Protein AF-A0A9D4CQV1-F1 (afdb_monomer)

Foldseek 3Di:
DWAADDPAAWIADPQPGDIDHPDDPPDDPVLVCLQPPVVGVVLCVVQNNVRSVVSNVVSVD

Solvent-accessible surface area (backbone atoms only — not comparable to full-atom values): 3780 Å² total; per-residue (Å²): 117,71,42,76,75,57,88,80,67,32,28,31,31,78,77,71,59,54,73,48,59,89,73,54,99,84,60,50,74,66,60,54,42,38,69,78,42,72,83,24,68,61,56,40,70,74,57,32,67,70,52,44,50,53,52,39,53,62,75,74,106

Organism: Dreissena polymorpha (NCBI:txid45954)

Secondary structure (DSSP, 8-state):
-EEE-SSSS-EEETTT--EE----TT--HHHHHHHHHTT-HHHHHHH-HHHHHHHHHHHT-

Structure (mmCIF, N/CA/C/O backbone):
data_AF-A0A9D4CQV1-F1
#
_entry.id   AF-A0A9D4CQV1-F1
#
loop_
_atom_site.group_PDB
_atom_site.id
_atom_site.type_symbol
_atom_site.label_atom_id
_atom_site.label_alt_id
_atom_site.label_comp_id
_atom_site.label_asym_id
_atom_site.label_entity_id
_atom_site.label_seq_id
_atom_site.pdbx_PDB_ins_code
_atom_site.Cartn_x
_atom_site.Cartn_y
_atom_site.Cartn_z
_atom_site.occupancy
_atom_site.B_iso_or_equiv
_atom_site.auth_seq_id
_atom_site.auth_comp_id
_atom_site.auth_asym_id
_atom_site.auth_atom_id
_atom_site.pdbx_PDB_model_num
ATOM 1 N N . MET A 1 1 ? 6.008 -7.276 -0.115 1.00 65.00 1 MET A N 1
ATOM 2 C CA . MET A 1 1 ? 7.226 -6.842 -0.805 1.00 65.00 1 MET A CA 1
ATOM 3 C C . MET A 1 1 ? 6.784 -6.396 -2.181 1.00 65.00 1 MET A C 1
ATOM 5 O O . MET A 1 1 ? 5.999 -7.095 -2.815 1.00 65.00 1 MET A O 1
ATOM 9 N N . ILE A 1 2 ? 7.148 -5.185 -2.569 1.00 73.44 2 ILE A N 1
ATOM 10 C CA . ILE A 1 2 ? 6.794 -4.629 -3.872 1.00 73.44 2 ILE A CA 1
ATOM 11 C C . ILE A 1 2 ? 8.068 -4.685 -4.712 1.00 73.44 2 ILE A C 1
ATOM 13 O O . ILE A 1 2 ? 9.141 -4.396 -4.187 1.00 73.44 2 ILE A O 1
ATOM 17 N N . PHE A 1 3 ? 7.970 -5.121 -5.964 1.00 74.69 3 PHE A N 1
ATOM 18 C CA . PHE A 1 3 ? 9.131 -5.274 -6.841 1.00 74.69 3 PHE A CA 1
ATOM 19 C C . PHE A 1 3 ? 8.970 -4.421 -8.098 1.00 74.69 3 PHE A C 1
ATOM 21 O O . PHE A 1 3 ? 7.853 -4.350 -8.616 1.00 74.69 3 PHE A O 1
ATOM 28 N N . PRO A 1 4 ? 10.049 -3.812 -8.619 1.00 73.62 4 PRO A N 1
ATOM 29 C CA . PRO A 1 4 ? 10.002 -3.130 -9.905 1.00 73.62 4 PRO A CA 1
ATOM 30 C C . PRO A 1 4 ? 9.712 -4.148 -11.016 1.00 73.62 4 PRO A C 1
ATOM 32 O O . PRO A 1 4 ? 10.304 -5.227 -11.048 1.00 73.62 4 PRO A O 1
ATOM 35 N N . THR A 1 5 ? 8.782 -3.826 -11.917 1.00 75.56 5 THR A N 1
ATOM 36 C CA . THR A 1 5 ? 8.347 -4.741 -12.997 1.00 75.56 5 THR A CA 1
ATOM 37 C C . THR A 1 5 ? 8.612 -4.226 -14.412 1.00 75.56 5 THR A C 1
ATOM 39 O O . THR A 1 5 ? 8.069 -4.765 -15.374 1.00 75.56 5 THR A O 1
ATOM 42 N N . GLY A 1 6 ? 9.480 -3.228 -14.577 1.00 67.38 6 GLY A N 1
ATOM 43 C CA . GLY A 1 6 ? 9.837 -2.702 -15.893 1.00 67.38 6 GLY A CA 1
ATOM 44 C C . GLY A 1 6 ? 10.681 -1.428 -15.819 1.00 67.38 6 GLY A C 1
ATOM 45 O O . GLY A 1 6 ? 11.145 -1.074 -14.735 1.00 67.38 6 GLY A O 1
ATOM 46 N N . PRO A 1 7 ? 10.899 -0.748 -16.958 1.00 64.75 7 PRO A N 1
ATOM 47 C CA . PRO A 1 7 ? 11.520 0.572 -16.976 1.00 64.75 7 PRO A CA 1
ATOM 48 C C . PRO A 1 7 ? 10.618 1.608 -16.287 1.00 64.75 7 PRO A C 1
ATOM 50 O O . PRO A 1 7 ? 9.400 1.586 -16.464 1.00 64.75 7 PRO A O 1
ATOM 53 N N . GLY A 1 8 ? 11.228 2.522 -15.530 1.00 72.69 8 GLY A N 1
ATOM 54 C CA . GLY A 1 8 ? 10.525 3.547 -14.756 1.00 72.69 8 GLY A CA 1
ATOM 55 C C . GLY A 1 8 ? 10.276 3.134 -13.304 1.00 72.69 8 GLY A C 1
ATOM 56 O O . GLY A 1 8 ? 11.044 2.375 -12.719 1.00 72.69 8 GLY A O 1
ATOM 57 N N . ASP A 1 9 ? 9.200 3.651 -12.728 1.00 80.94 9 ASP A N 1
ATOM 58 C CA . ASP A 1 9 ? 8.796 3.510 -11.324 1.00 80.94 9 ASP A CA 1
ATOM 59 C C . ASP A 1 9 ? 7.646 2.505 -11.129 1.00 80.94 9 ASP A C 1
ATOM 61 O O . ASP A 1 9 ? 7.024 2.437 -10.070 1.00 80.94 9 ASP A O 1
ATOM 65 N N . LEU A 1 10 ? 7.361 1.694 -12.152 1.00 85.44 10 LEU A N 1
ATOM 66 C CA . LEU A 1 10 ? 6.330 0.669 -12.083 1.00 85.44 10 LEU A CA 1
ATOM 67 C C . LEU A 1 10 ? 6.744 -0.437 -11.108 1.00 85.44 10 LEU A C 1
ATOM 69 O O . LEU A 1 10 ? 7.613 -1.266 -11.404 1.00 85.44 10 LEU A O 1
ATOM 73 N N . VAL A 1 11 ? 6.026 -0.536 -9.998 1.00 88.06 11 VAL A N 1
ATOM 74 C CA . VAL A 1 11 ? 6.197 -1.577 -8.990 1.00 88.06 11 VAL A CA 1
ATOM 75 C C . VAL A 1 11 ? 4.940 -2.439 -8.890 1.00 88.06 11 VAL A C 1
ATOM 77 O O . VAL A 1 11 ? 3.819 -1.959 -9.041 1.00 88.06 11 VAL A O 1
ATOM 80 N N . ARG A 1 12 ? 5.102 -3.738 -8.637 1.00 90.75 12 ARG A N 1
ATOM 81 C CA . ARG A 1 12 ? 3.989 -4.677 -8.458 1.00 90.75 12 ARG A CA 1
ATOM 82 C C . ARG A 1 12 ? 4.105 -5.422 -7.140 1.00 90.75 12 ARG A C 1
ATOM 84 O O . ARG A 1 12 ? 5.174 -5.919 -6.779 1.00 90.75 12 ARG A O 1
ATOM 91 N N . CYS A 1 13 ? 2.990 -5.538 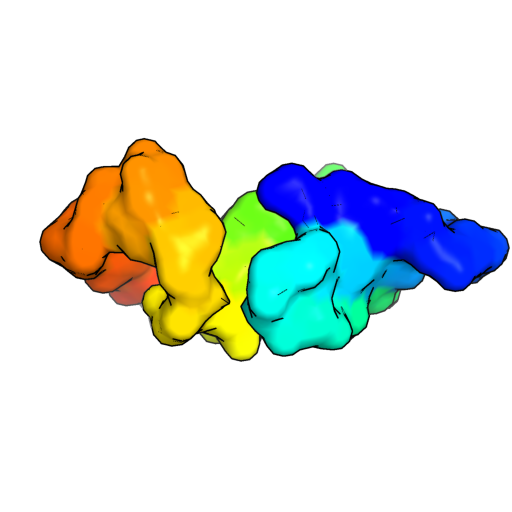-6.426 1.00 93.38 13 CYS A N 1
ATOM 92 C CA . CYS A 1 13 ? 2.917 -6.384 -5.242 1.00 93.38 13 CYS A CA 1
ATOM 93 C C . CYS A 1 13 ? 2.876 -7.863 -5.647 1.00 93.38 13 CYS A C 1
ATOM 95 O O . CYS A 1 13 ? 2.017 -8.267 -6.429 1.00 93.38 13 CYS A O 1
ATOM 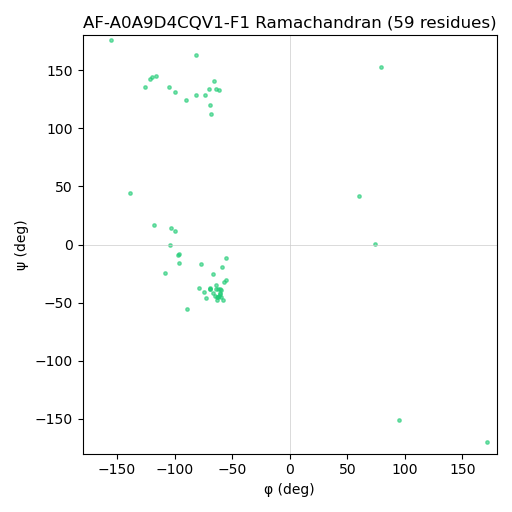97 N N . PHE A 1 14 ? 3.752 -8.692 -5.069 1.00 90.25 14 PHE A N 1
ATOM 98 C CA . PHE A 1 14 ? 3.757 -10.136 -5.352 1.00 90.25 14 PHE A CA 1
ATOM 99 C C . PHE A 1 14 ? 2.501 -10.857 -4.839 1.00 90.25 14 PHE A C 1
ATOM 101 O O . PHE A 1 14 ? 2.166 -11.930 -5.328 1.00 90.25 14 PHE A O 1
ATOM 108 N N . CYS A 1 15 ? 1.844 -10.301 -3.815 1.00 93.44 15 CYS A N 1
ATOM 109 C CA . CYS A 1 15 ? 0.749 -10.966 -3.114 1.00 93.44 15 CYS A CA 1
ATOM 110 C C . CYS A 1 15 ? -0.605 -10.661 -3.756 1.00 93.44 15 CYS A C 1
ATOM 112 O O . CYS A 1 15 ? -1.320 -11.580 -4.136 1.00 93.44 15 CYS A O 1
ATOM 114 N N . CYS A 1 16 ? -0.955 -9.381 -3.897 1.00 94.06 16 CYS A N 1
ATOM 115 C CA . CYS A 1 16 ? -2.241 -8.975 -4.468 1.00 94.06 16 CYS A CA 1
ATOM 116 C C . CYS A 1 16 ? -2.175 -8.647 -5.966 1.00 94.06 16 CYS A C 1
ATOM 118 O O . CYS A 1 16 ? -3.211 -8.420 -6.581 1.00 94.06 16 CYS A O 1
ATOM 120 N N . GLY A 1 17 ? -0.978 -8.587 -6.559 1.00 90.88 17 GLY A N 1
ATOM 121 C CA . GLY A 1 17 ? -0.799 -8.309 -7.984 1.00 90.88 17 GLY A CA 1
ATOM 122 C C . GLY A 1 17 ? -1.030 -6.854 -8.401 1.00 90.88 17 GLY A C 1
ATOM 123 O O . GLY A 1 17 ? -0.871 -6.555 -9.585 1.00 90.88 17 GLY A O 1
ATOM 124 N N . ILE A 1 18 ? -1.370 -5.945 -7.475 1.00 91.44 18 ILE A N 1
ATOM 125 C CA . ILE A 1 18 ? -1.571 -4.530 -7.810 1.00 91.44 18 ILE A CA 1
ATOM 126 C C . ILE A 1 18 ? -0.277 -3.926 -8.360 1.00 91.44 18 ILE A C 1
ATOM 128 O O . ILE A 1 18 ? 0.801 -4.142 -7.799 1.00 91.44 18 ILE A O 1
ATOM 132 N N . GLY A 1 19 ? -0.395 -3.207 -9.474 1.00 91.19 19 GLY A N 1
ATOM 133 C CA . GLY A 1 19 ? 0.676 -2.405 -10.051 1.00 91.19 19 GLY A CA 1
ATOM 134 C C . GLY A 1 19 ? 0.488 -0.940 -9.679 1.00 91.19 19 GLY A C 1
ATOM 135 O O . GLY A 1 19 ? -0.610 -0.414 -9.840 1.00 91.19 19 GLY A O 1
ATOM 136 N N . LEU A 1 20 ? 1.550 -0.303 -9.204 1.00 91.56 20 LEU A N 1
ATOM 137 C CA . LEU A 1 20 ? 1.627 1.123 -8.904 1.00 91.56 20 LEU A CA 1
ATOM 138 C C . LEU A 1 20 ? 2.726 1.735 -9.775 1.00 91.56 20 LEU A C 1
ATOM 140 O O . LEU A 1 20 ? 3.724 1.072 -10.043 1.00 91.56 20 LEU A O 1
ATOM 144 N N . LYS A 1 21 ? 2.527 2.964 -10.239 1.00 90.75 21 LYS A N 1
ATOM 145 C CA . LYS A 1 21 ? 3.437 3.724 -11.110 1.00 90.75 21 LYS A CA 1
ATOM 146 C C . LYS A 1 21 ? 3.165 5.218 -10.916 1.00 90.75 21 LYS A C 1
ATOM 148 O O . LYS A 1 21 ? 2.180 5.547 -10.256 1.00 90.75 21 LYS A O 1
ATOM 153 N N . ASP A 1 22 ? 3.950 6.071 -11.565 1.00 88.62 22 ASP A N 1
ATOM 154 C CA . ASP A 1 22 ? 3.832 7.535 -11.497 1.00 88.62 22 ASP A CA 1
ATOM 155 C C . ASP A 1 22 ? 4.017 8.085 -10.059 1.00 88.62 22 ASP A C 1
ATOM 157 O O . ASP A 1 22 ? 3.284 8.968 -9.619 1.00 88.62 22 ASP A O 1
ATOM 161 N N . PHE A 1 23 ? 4.987 7.538 -9.321 1.00 88.62 23 PHE A N 1
ATOM 162 C CA . PHE A 1 23 ? 5.403 7.987 -7.994 1.00 88.62 23 PHE A CA 1
ATOM 163 C C . PHE A 1 23 ? 6.119 9.337 -8.067 1.00 88.62 23 PHE A C 1
ATOM 165 O O . PHE A 1 23 ? 7.055 9.533 -8.847 1.00 88.62 23 PHE A O 1
ATOM 172 N N . ASN A 1 24 ? 5.733 10.247 -7.180 1.00 89.06 24 ASN A N 1
ATOM 17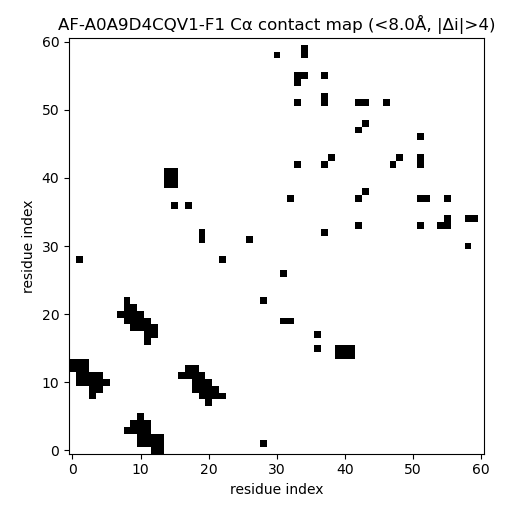3 C CA . ASN A 1 24 ? 6.482 11.463 -6.905 1.00 89.06 24 ASN A CA 1
ATOM 174 C C . ASN A 1 24 ? 7.639 11.174 -5.940 1.00 89.06 24 ASN A C 1
ATOM 176 O O . ASN A 1 24 ? 7.640 10.182 -5.215 1.00 89.06 24 ASN A O 1
ATOM 180 N N . GLU A 1 25 ? 8.604 12.092 -5.860 1.00 86.69 25 GLU A N 1
ATOM 181 C CA . GLU A 1 25 ? 9.768 11.970 -4.962 1.00 86.69 25 GLU A CA 1
ATOM 182 C C . GLU A 1 25 ? 9.392 11.854 -3.474 1.00 86.69 25 GLU A C 1
ATOM 184 O O . GLU A 1 25 ? 10.196 11.406 -2.658 1.00 86.69 25 GLU A O 1
ATOM 189 N N . THR A 1 26 ? 8.175 12.266 -3.115 1.00 88.69 26 THR A N 1
ATOM 190 C CA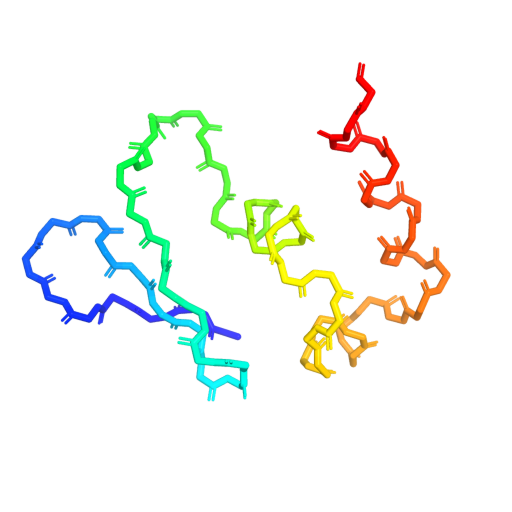 . THR A 1 26 ? 7.636 12.211 -1.753 1.00 88.69 26 THR A CA 1
ATOM 191 C C . THR A 1 26 ? 6.767 10.988 -1.479 1.00 88.69 26 THR A C 1
ATOM 193 O O . THR A 1 26 ? 6.374 10.795 -0.330 1.00 88.69 26 THR A O 1
ATOM 196 N N . ASP A 1 27 ? 6.427 10.198 -2.499 1.00 90.06 27 ASP A N 1
ATOM 197 C CA . ASP A 1 27 ? 5.495 9.083 -2.345 1.00 90.06 27 ASP A CA 1
ATOM 198 C C . ASP A 1 27 ? 6.215 7.858 -1.771 1.00 90.06 27 ASP A C 1
ATOM 200 O O . ASP A 1 27 ? 7.235 7.405 -2.295 1.00 90.06 27 ASP A O 1
ATOM 204 N N . ASP A 1 28 ? 5.662 7.284 -0.700 1.00 90.19 28 ASP A N 1
ATOM 205 C CA . ASP A 1 28 ? 6.147 6.022 -0.151 1.00 90.19 28 ASP A CA 1
ATOM 206 C C . ASP A 1 28 ? 5.414 4.834 -0.812 1.00 90.19 28 ASP A C 1
ATOM 208 O O . ASP A 1 28 ? 4.180 4.746 -0.759 1.00 90.19 28 ASP A O 1
ATOM 212 N N . PRO A 1 29 ? 6.139 3.865 -1.405 1.00 89.94 29 PRO A N 1
ATOM 213 C CA . PRO A 1 29 ? 5.527 2.710 -2.058 1.00 89.94 29 PRO A CA 1
ATOM 214 C C . PRO A 1 29 ? 4.613 1.880 -1.154 1.00 89.94 29 PRO A C 1
ATOM 216 O O . PRO A 1 29 ? 3.654 1.277 -1.640 1.00 89.94 29 PRO A O 1
ATOM 219 N N . MET A 1 30 ? 4.902 1.801 0.148 1.00 90.81 30 MET A N 1
ATOM 220 C CA . MET A 1 30 ? 4.077 1.058 1.098 1.00 90.81 30 MET A CA 1
ATOM 221 C C . MET A 1 30 ? 2.829 1.842 1.498 1.00 90.81 30 MET A C 1
ATOM 223 O O . MET A 1 30 ? 1.770 1.227 1.630 1.00 90.81 30 MET A O 1
ATOM 227 N N . GLU A 1 31 ? 2.915 3.161 1.652 1.00 93.75 31 GLU A N 1
ATOM 228 C CA . GLU A 1 31 ? 1.751 4.019 1.884 1.00 93.75 31 GLU A CA 1
ATOM 229 C C . GLU A 1 31 ? 0.783 3.977 0.696 1.00 93.75 31 GLU A C 1
ATOM 231 O O . GLU A 1 31 ? -0.398 3.672 0.888 1.00 93.75 31 GLU A O 1
ATOM 236 N N . GLU A 1 32 ? 1.274 4.126 -0.538 1.00 93.81 32 GLU A N 1
ATOM 237 C CA . GLU A 1 32 ? 0.423 4.000 -1.730 1.00 93.81 32 GLU A CA 1
ATOM 238 C C . GLU A 1 32 ? -0.137 2.570 -1.867 1.00 93.81 32 GLU A C 1
ATOM 240 O O . GLU A 1 32 ? -1.303 2.372 -2.219 1.00 93.81 32 GLU A O 1
ATOM 245 N N . HIS A 1 33 ? 0.627 1.542 -1.484 1.00 94.69 33 HIS A N 1
ATOM 246 C CA . HIS A 1 33 ? 0.118 0.169 -1.439 1.00 94.69 33 HIS A CA 1
ATOM 247 C C . HIS A 1 33 ? -1.004 -0.016 -0.404 1.00 94.69 33 HIS A C 1
ATOM 249 O O . HIS A 1 33 ? -1.981 -0.709 -0.695 1.00 94.69 33 HIS A O 1
ATOM 255 N N . ILE A 1 34 ? -0.922 0.617 0.771 1.00 95.56 34 ILE A N 1
ATOM 256 C CA . ILE A 1 34 ? -2.006 0.616 1.767 1.00 95.56 34 ILE A CA 1
ATOM 257 C C . ILE A 1 34 ? -3.237 1.336 1.212 1.00 95.56 34 ILE A C 1
ATOM 259 O O . ILE A 1 34 ? -4.349 0.819 1.331 1.00 95.56 34 ILE A O 1
ATOM 263 N N . LYS A 1 35 ? -3.041 2.491 0.575 1.00 94.75 35 LYS A N 1
ATOM 264 C CA . LYS A 1 35 ? -4.110 3.323 0.017 1.00 94.75 35 LYS A CA 1
ATOM 265 C C . LYS A 1 35 ? -4.893 2.611 -1.089 1.00 94.75 35 LYS A C 1
ATOM 267 O O . LYS A 1 35 ? -6.122 2.615 -1.055 1.00 94.75 35 LYS A O 1
ATOM 272 N N . TYR A 1 36 ? -4.206 1.948 -2.024 1.00 93.81 36 TYR A N 1
ATOM 273 C CA . TYR A 1 36 ? -4.851 1.302 -3.177 1.00 93.81 36 TYR A CA 1
ATOM 274 C C . TYR A 1 36 ? -5.134 -0.196 -3.007 1.00 93.81 36 TYR A C 1
ATOM 276 O O . TYR A 1 36 ? -5.935 -0.749 -3.762 1.00 93.81 36 TYR A O 1
ATOM 284 N N . ALA A 1 37 ? -4.519 -0.878 -2.036 1.00 94.06 37 ALA A N 1
ATOM 285 C CA . ALA A 1 37 ? -4.714 -2.314 -1.819 1.00 94.06 37 ALA A CA 1
ATOM 286 C C . ALA A 1 37 ? -4.824 -2.697 -0.337 1.00 94.06 37 ALA A C 1
ATOM 288 O O . ALA A 1 37 ? -4.284 -3.720 0.081 1.00 94.06 37 ALA A O 1
ATOM 289 N N . SER A 1 38 ? -5.593 -1.944 0.451 1.00 91.94 38 SER A N 1
ATOM 290 C CA . SER A 1 38 ? -5.829 -2.192 1.887 1.00 91.94 38 SER A CA 1
ATOM 291 C C . SER A 1 38 ? -6.370 -3.584 2.259 1.00 91.94 38 SER A C 1
ATOM 293 O O . SER A 1 38 ? -6.365 -3.934 3.431 1.00 91.94 38 SER A O 1
ATOM 295 N N . LYS A 1 39 ? -6.812 -4.391 1.285 1.00 91.81 39 LYS A N 1
ATOM 296 C CA . LYS A 1 39 ? -7.245 -5.795 1.460 1.00 91.81 39 LYS A CA 1
ATOM 297 C C . LYS A 1 39 ? -6.172 -6.822 1.073 1.00 91.81 39 LYS A C 1
ATOM 299 O O . LYS A 1 39 ? -6.460 -7.998 0.861 1.00 91.81 39 LYS A O 1
ATOM 304 N N . CYS A 1 40 ? -4.938 -6.380 0.862 1.00 95.44 40 CYS A N 1
ATOM 305 C CA . CYS A 1 40 ? -3.829 -7.258 0.528 1.00 95.44 40 CYS A CA 1
ATOM 306 C C . CYS A 1 40 ? -3.477 -8.128 1.741 1.00 95.44 40 CYS A C 1
ATOM 308 O O . CYS A 1 40 ? -3.052 -7.608 2.772 1.00 95.44 40 CYS A O 1
ATOM 310 N N . ALA A 1 41 ? -3.569 -9.453 1.596 1.00 94.81 41 ALA A N 1
ATOM 311 C CA . ALA A 1 41 ? -3.257 -10.401 2.671 1.00 94.81 41 ALA A CA 1
ATOM 312 C C . ALA A 1 41 ? -1.837 -10.216 3.240 1.00 94.81 41 ALA A C 1
ATOM 314 O O . ALA A 1 41 ? -1.597 -10.424 4.428 1.00 94.81 41 ALA A O 1
ATOM 315 N N . TYR A 1 42 ? -0.887 -9.771 2.413 1.00 94.00 42 TYR A N 1
ATOM 316 C CA . TYR A 1 42 ? 0.459 -9.446 2.874 1.00 94.00 42 TYR A CA 1
ATOM 317 C C . TYR A 1 42 ? 0.506 -8.195 3.766 1.00 94.00 42 TYR A C 1
ATOM 319 O O . TYR A 1 42 ? 1.243 -8.186 4.749 1.00 94.00 42 TYR A O 1
ATOM 327 N N . LEU A 1 43 ? -0.285 -7.156 3.466 1.00 94.94 43 LEU A N 1
ATOM 328 C CA . LEU A 1 43 ? -0.400 -5.979 4.338 1.00 94.94 43 LEU A CA 1
ATOM 329 C C . LEU A 1 43 ? -1.068 -6.342 5.666 1.00 94.94 43 LEU A C 1
ATOM 331 O O . LEU A 1 43 ? -0.598 -5.919 6.720 1.00 94.94 43 LEU A O 1
ATOM 335 N N . GLU A 1 44 ? -2.112 -7.172 5.621 1.00 94.81 44 GLU A N 1
ATOM 336 C CA . GLU A 1 44 ? -2.758 -7.696 6.827 1.00 94.81 44 GLU A CA 1
ATOM 337 C C . GLU A 1 44 ? -1.796 -8.546 7.668 1.00 94.81 44 GLU A C 1
ATOM 339 O O . GLU A 1 44 ? -1.795 -8.429 8.888 1.00 94.81 44 GLU A O 1
ATOM 344 N N . THR A 1 45 ? -0.925 -9.339 7.035 1.00 95.00 45 THR A N 1
ATOM 345 C CA . THR A 1 45 ? 0.099 -10.137 7.734 1.00 95.00 45 THR A CA 1
ATOM 346 C C . THR A 1 45 ? 1.191 -9.264 8.360 1.00 95.00 45 THR A C 1
ATOM 348 O O . THR A 1 45 ? 1.675 -9.575 9.444 1.00 95.00 45 THR A O 1
ATOM 351 N N . LEU A 1 46 ? 1.593 -8.176 7.696 1.00 93.00 46 LEU A N 1
ATOM 352 C CA . LEU A 1 46 ? 2.640 -7.272 8.183 1.00 93.00 46 LEU A CA 1
ATOM 353 C C . LEU A 1 46 ? 2.195 -6.412 9.366 1.00 93.00 46 LEU A C 1
ATOM 355 O O . LEU A 1 46 ? 2.952 -6.239 10.318 1.00 93.00 46 LEU A O 1
ATOM 359 N N . PHE A 1 47 ? 1.007 -5.817 9.264 1.00 93.50 47 PHE A N 1
ATOM 360 C CA . PHE A 1 47 ? 0.553 -4.789 10.200 1.00 93.50 47 PHE A CA 1
ATOM 361 C C . PHE A 1 47 ? -0.552 -5.288 11.137 1.00 93.50 47 PHE A C 1
ATOM 363 O O . PHE A 1 47 ? -0.706 -4.766 12.236 1.00 93.50 47 PHE A O 1
ATOM 370 N N . GLY A 1 48 ? -1.312 -6.308 10.737 1.00 94.94 48 GLY A N 1
ATOM 371 C CA . GLY A 1 48 ? -2.568 -6.679 11.383 1.00 94.94 48 GLY A CA 1
ATOM 372 C C . GLY A 1 48 ? -3.727 -5.775 10.948 1.00 94.94 48 GLY A C 1
ATOM 373 O O . GLY A 1 48 ? -3.542 -4.609 10.593 1.00 94.94 48 GLY A O 1
ATOM 374 N N . ALA A 1 49 ? -4.950 -6.311 10.987 1.00 92.62 49 ALA A N 1
ATOM 375 C CA . ALA A 1 49 ? -6.136 -5.641 10.447 1.00 92.62 49 ALA A CA 1
ATOM 376 C C . ALA A 1 49 ? -6.431 -4.274 11.098 1.00 92.62 49 ALA A C 1
ATOM 378 O O . ALA A 1 49 ? -6.809 -3.329 10.409 1.00 92.62 49 ALA A O 1
ATOM 379 N N . GLU A 1 50 ? -6.247 -4.145 12.414 1.00 95.25 50 GLU A N 1
ATOM 380 C CA . GLU A 1 50 ? -6.575 -2.908 13.138 1.00 95.25 50 GLU A CA 1
ATOM 381 C C . GLU A 1 50 ? -5.559 -1.786 12.882 1.00 95.25 50 GLU A C 1
ATOM 383 O O . GLU A 1 50 ? -5.945 -0.637 12.667 1.00 95.25 50 GLU A O 1
ATOM 388 N N . GLU A 1 51 ? -4.266 -2.106 12.839 1.00 94.75 51 GLU A N 1
ATOM 389 C CA . GLU A 1 51 ? -3.216 -1.139 12.497 1.00 94.75 51 GLU A CA 1
ATOM 390 C C . GLU A 1 51 ? -3.294 -0.732 11.021 1.00 94.75 51 GLU A C 1
ATOM 392 O O . GLU A 1 51 ? -3.152 0.446 10.689 1.00 94.75 51 GLU A O 1
ATOM 397 N N . LEU A 1 52 ? -3.603 -1.679 10.129 1.00 95.06 52 LEU A N 1
ATOM 398 C CA . LEU A 1 52 ? -3.801 -1.391 8.711 1.00 95.06 52 LEU A CA 1
ATOM 399 C C . LEU A 1 52 ? -4.960 -0.410 8.490 1.00 95.06 52 LEU A C 1
ATOM 401 O O . LEU A 1 52 ? -4.817 0.543 7.723 1.00 95.06 52 LEU A O 1
ATOM 405 N N . LYS A 1 53 ? -6.077 -0.577 9.211 1.00 95.19 53 LYS A N 1
ATOM 406 C CA . LYS A 1 53 ? -7.192 0.384 9.190 1.00 95.19 53 LYS A CA 1
ATOM 407 C C . LYS A 1 53 ? -6.771 1.767 9.687 1.00 95.19 53 LYS A C 1
ATOM 409 O O . LYS A 1 53 ? -7.123 2.758 9.054 1.00 95.19 53 LYS A O 1
ATOM 414 N N . ARG A 1 54 ? -6.007 1.854 10.785 1.00 95.81 54 ARG A N 1
ATOM 415 C CA . ARG A 1 54 ? -5.509 3.140 11.318 1.00 95.81 54 ARG A CA 1
ATOM 416 C C . ARG A 1 54 ? -4.651 3.878 10.293 1.00 95.81 54 ARG A C 1
ATOM 418 O O . ARG A 1 54 ? -4.850 5.072 10.078 1.00 95.81 54 ARG A O 1
ATOM 425 N N . ARG A 1 55 ? -3.735 3.161 9.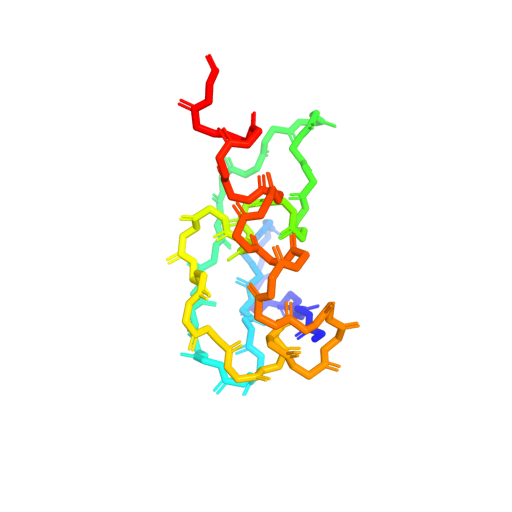636 1.00 95.25 55 ARG A N 1
ATOM 426 C CA . ARG A 1 55 ? -2.879 3.710 8.573 1.00 95.25 55 ARG A CA 1
ATOM 427 C C . ARG A 1 55 ? -3.693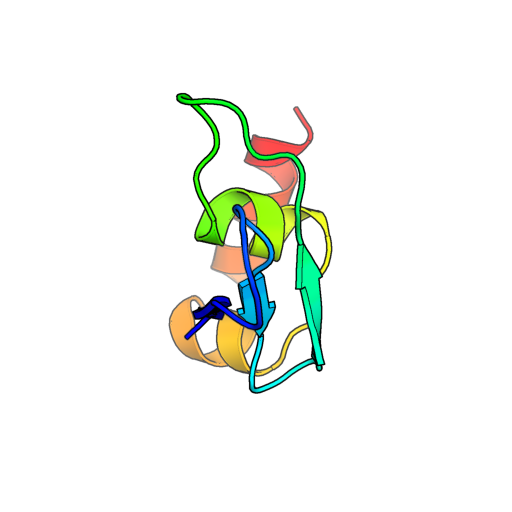 4.169 7.374 1.00 95.25 55 ARG A C 1
ATOM 429 O O . ARG A 1 55 ? -3.485 5.281 6.909 1.00 95.25 55 ARG A O 1
ATOM 436 N N . LEU A 1 56 ? -4.654 3.360 6.928 1.00 94.94 56 LEU A N 1
ATOM 437 C CA . LEU A 1 56 ? -5.533 3.719 5.817 1.00 94.94 56 LEU A CA 1
ATOM 438 C C . LEU A 1 56 ? -6.300 5.016 6.098 1.00 94.94 56 LEU A C 1
ATOM 440 O O . LEU A 1 56 ? -6.307 5.903 5.255 1.00 94.94 56 LEU A O 1
ATOM 444 N N . VAL A 1 57 ? -6.906 5.152 7.282 1.00 95.12 57 VAL A N 1
ATOM 445 C CA . VAL A 1 57 ? -7.636 6.377 7.646 1.00 95.12 57 VAL A CA 1
ATOM 446 C C . VAL A 1 57 ? -6.703 7.588 7.643 1.00 95.12 57 VAL A C 1
ATOM 448 O O . VAL A 1 57 ? -7.071 8.620 7.093 1.00 95.12 57 VAL A O 1
ATOM 451 N N . LYS A 1 58 ? -5.483 7.455 8.183 1.00 94.56 58 LYS A N 1
ATOM 452 C CA . LYS A 1 58 ? -4.480 8.532 8.182 1.00 94.56 58 LYS A CA 1
ATOM 453 C C . LYS A 1 58 ? -4.087 8.971 6.765 1.00 94.56 58 LY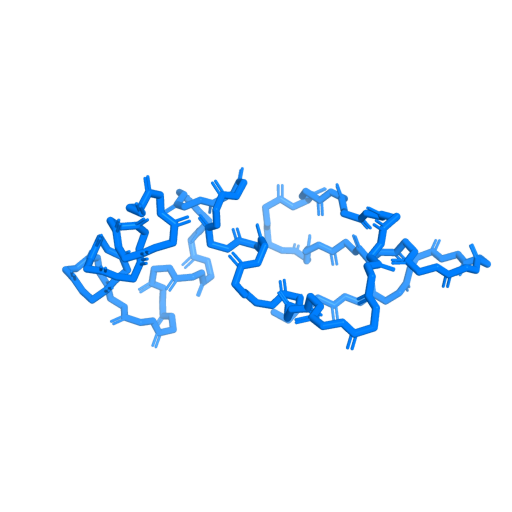S A C 1
ATOM 455 O O . LYS A 1 58 ? -3.891 10.155 6.551 1.00 94.56 58 LYS A O 1
ATOM 460 N N . LEU A 1 59 ? -3.975 8.036 5.822 1.00 91.81 59 LEU A N 1
ATOM 461 C CA . LEU A 1 59 ? -3.593 8.315 4.429 1.00 91.81 59 LEU A CA 1
ATOM 462 C C . LEU A 1 59 ? -4.728 8.912 3.583 1.00 91.81 59 LEU A C 1
ATOM 464 O O . LEU A 1 59 ? -4.478 9.428 2.497 1.00 91.81 59 LEU A O 1
ATOM 468 N N . LEU A 1 60 ? -5.973 8.800 4.051 1.00 88.94 60 LEU A N 1
ATOM 469 C CA . LEU A 1 60 ? -7.167 9.332 3.385 1.00 88.94 60 LEU A CA 1
ATOM 470 C C . LEU A 1 60 ? -7.704 10.615 4.044 1.00 88.94 60 LEU A C 1
ATOM 472 O O . LEU A 1 60 ? -8.728 11.129 3.595 1.00 88.94 60 LEU A O 1
ATOM 476 N 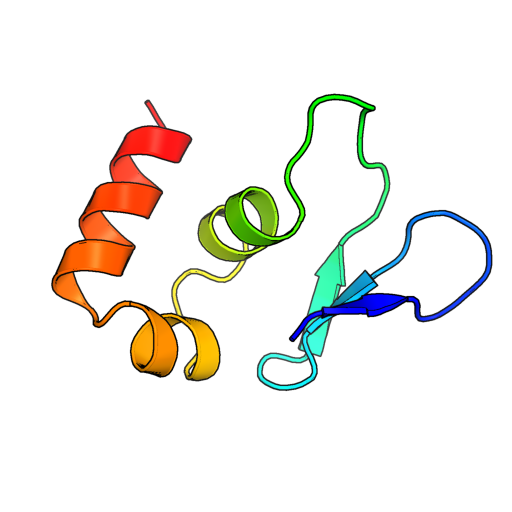N . SER A 1 61 ? -7.055 11.082 5.115 1.00 79.56 61 SER A N 1
ATOM 477 C CA . SER A 1 61 ? -7.380 12.320 5.839 1.00 79.56 61 SER A CA 1
ATOM 478 C C . SER A 1 61 ? -6.550 13.482 5.310 1.00 79.56 61 SER A C 1
ATOM 480 O O . SER A 1 61 ? -7.114 14.592 5.215 1.00 79.56 61 SER A O 1
#

InterPro domains:
  IPR001370 BIR repeat [PF00653] (5-43)
  IPR001370 BIR repeat [PS50143] (1-44)
  IPR001370 BIR repeat [SM00238] (1-45)
  IPR050784 Inhibitor of Apoptosis [PTHR10044] (3-45)

Mean predicted aligned error: 4.22 Å

pLDDT: mean 89.27, std 7.98, range [64.75, 95.81]

Radius of gyration: 1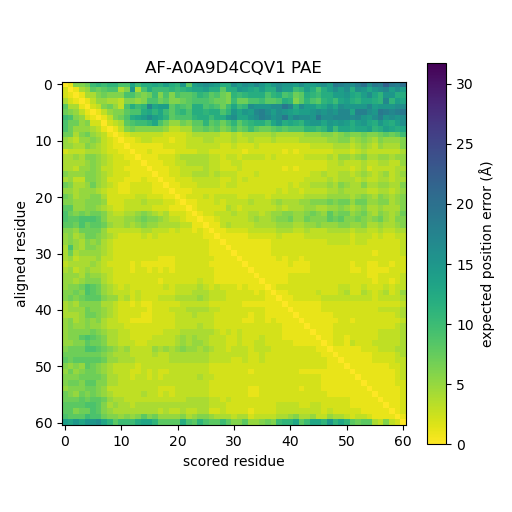1.49 Å; Cα contacts (8 Å, |Δi|>4): 68; chains: 1; bounding box: 19×23×30 Å

Sequence (61 aa):
MIFPTGPGDLVRCFCCGIGLKDFNETDDPMEEHIKYASKCAYLETLFGAEELKRRLVKLLS

Nearest PDB structures (foldseek):
  1jd6-assembly1_A  TM=8.908E-01  e=1.280E-04  Drosophila melanogaster
  3cm7-assembly2_C-2  TM=8.953E-01  e=4.002E-04  Homo sapiens
  5m6n-assembly1_A  TM=8.990E-01  e=7.826E-04  Homo sapiens
  1oxq-assembly2_B  TM=8.840E-01  e=1.094E-03  Homo sapiens
  3uw4-assembly1_A  TM=8.876E-01  e=1.251E-03  Homo sapiens